Protein AF-A0A3M9XS97-F1 (afdb_monomer_lite)

InterPro domains:
  IPR033805 Immunity protein CdiI-2-like [PF28203] (3-52)
  IPR053759 CDI System Immunity Component [G3DSA:3.30.70.2920] (1-58)

Secondary structure (DSSP, 8-state):
-HHHHHHHHHTT---S-EEE----SSS-GGGTTHHHHHHHHHH-TTT-EEE-TT--B----

Organism: NCBI:txid369798

pLDDT: mean 71.72, std 9.14, range [53.75, 88.38]

Radius of gyration: 11.69 Å; chains: 1; bounding box: 29×19×30 Å

Sequence (61 aa):
MEHEQEHAAEYGITVKSGFLIQWNKEGGAEYIPDIPRIIYEVFGRNKVLVFDLDYELIPPA

Foldseek 3Di:
DVVLQVVVVVVVAREDEEDEDDDDDPDPVVCVVVVVQVCCVVQPQRYYWYAYPVRDTDHHD

Structure (mmCIF, N/CA/C/O backbone):
data_AF-A0A3M9XS97-F1
#
_entry.id   AF-A0A3M9XS97-F1
#
loop_
_atom_site.group_PDB
_atom_site.id
_atom_site.type_symbol
_atom_site.label_atom_id
_atom_site.label_alt_id
_atom_site.label_comp_id
_atom_site.label_asym_id
_atom_site.label_entity_id
_atom_site.label_seq_id
_atom_site.pdbx_PDB_ins_code
_atom_site.Cartn_x
_atom_site.Cartn_y
_atom_site.Cartn_z
_atom_site.occupancy
_atom_site.B_iso_or_equiv
_atom_site.auth_seq_id
_atom_site.auth_comp_id
_atom_site.auth_asym_id
_atom_site.auth_atom_id
_atom_site.pdbx_PDB_model_num
ATOM 1 N N . MET A 1 1 ? 3.785 3.873 13.135 1.00 55.94 1 MET A N 1
ATOM 2 C CA . MET A 1 1 ? 2.662 3.028 13.608 1.00 55.94 1 MET A CA 1
ATOM 3 C C . MET A 1 1 ? 1.455 3.817 14.115 1.00 55.94 1 MET A C 1
ATOM 5 O O . MET A 1 1 ? 0.451 3.752 13.427 1.00 55.94 1 MET A O 1
ATOM 9 N N . GLU A 1 2 ? 1.479 4.566 15.231 1.00 56.41 2 GLU A N 1
ATOM 10 C CA . GLU A 1 2 ? 0.280 5.349 15.646 1.00 56.41 2 GLU A CA 1
ATOM 11 C C . GLU A 1 2 ? -0.095 6.433 14.618 1.00 56.41 2 GLU A C 1
ATOM 13 O O . GLU A 1 2 ? -1.222 6.455 14.135 1.00 56.41 2 GLU A O 1
ATOM 18 N N . HIS A 1 3 ? 0.885 7.222 14.165 1.00 60.19 3 HIS A N 1
ATOM 19 C CA . HIS A 1 3 ? 0.689 8.233 13.115 1.00 60.19 3 HIS A CA 1
ATOM 20 C C . HIS A 1 3 ? 0.170 7.663 11.779 1.00 60.19 3 HIS A C 1
ATOM 22 O O . HIS A 1 3 ? -0.568 8.329 11.062 1.00 60.19 3 HIS A O 1
ATOM 28 N N . GLU A 1 4 ? 0.533 6.423 11.442 1.00 58.69 4 GLU A N 1
ATOM 29 C CA . GLU A 1 4 ? 0.111 5.755 10.199 1.00 58.69 4 GLU A CA 1
ATOM 30 C C . GLU A 1 4 ? -1.331 5.236 10.295 1.00 58.69 4 GLU A C 1
ATOM 32 O O . GLU A 1 4 ? -2.060 5.233 9.306 1.00 58.69 4 GLU A O 1
ATOM 37 N N . GLN A 1 5 ? -1.756 4.808 11.489 1.00 58.72 5 GLN A N 1
ATOM 38 C CA . GLN A 1 5 ? -3.133 4.384 11.749 1.00 58.72 5 GLN A CA 1
ATOM 39 C C . GLN A 1 5 ? -4.101 5.570 11.745 1.00 58.72 5 GLN A C 1
ATOM 41 O O . GLN A 1 5 ? -5.207 5.440 11.223 1.00 58.72 5 GLN A O 1
ATOM 46 N N . GLU A 1 6 ? -3.685 6.718 12.285 1.00 61.72 6 GLU A N 1
ATOM 47 C CA . GLU A 1 6 ? -4.477 7.952 12.244 1.00 61.72 6 GLU A CA 1
ATOM 48 C C . GLU A 1 6 ? -4.674 8.444 10.805 1.00 61.72 6 GLU A C 1
ATOM 50 O O . GLU A 1 6 ? -5.805 8.710 10.407 1.00 61.72 6 GLU A O 1
ATOM 55 N N . HIS A 1 7 ? -3.615 8.447 9.988 1.00 64.00 7 HIS A N 1
ATOM 56 C CA . HIS A 1 7 ? -3.700 8.849 8.580 1.00 64.00 7 HIS A CA 1
ATOM 57 C C . HIS A 1 7 ? -4.546 7.872 7.740 1.00 64.00 7 HIS A C 1
ATOM 59 O O . HIS A 1 7 ? -5.311 8.278 6.873 1.00 64.00 7 HIS A O 1
ATOM 65 N N . ALA A 1 8 ? -4.479 6.566 8.019 1.00 60.53 8 ALA A N 1
ATOM 66 C CA . ALA A 1 8 ? -5.327 5.565 7.369 1.00 60.53 8 ALA A CA 1
ATOM 67 C C . ALA A 1 8 ? -6.818 5.686 7.733 1.00 60.53 8 ALA A C 1
ATOM 69 O O . ALA A 1 8 ? -7.690 5.395 6.905 1.00 60.53 8 ALA A O 1
ATOM 70 N N . ALA A 1 9 ? -7.122 6.131 8.957 1.00 65.31 9 ALA A N 1
ATOM 71 C CA . ALA A 1 9 ? -8.491 6.370 9.394 1.00 65.31 9 ALA A CA 1
ATOM 72 C C . ALA A 1 9 ? -9.166 7.495 8.589 1.00 65.31 9 ALA A C 1
ATOM 74 O O . ALA A 1 9 ? -10.375 7.421 8.365 1.00 65.31 9 ALA A O 1
ATOM 75 N N . GLU A 1 10 ? -8.401 8.468 8.076 1.00 68.50 10 GLU A N 1
ATOM 76 C CA . GLU A 1 10 ? -8.899 9.521 7.171 1.00 68.50 10 GLU A CA 1
ATOM 77 C C . GLU A 1 10 ? -9.468 8.946 5.862 1.00 68.50 10 GLU A C 1
ATOM 79 O O . GLU A 1 10 ? -10.411 9.496 5.294 1.00 68.50 10 GLU A O 1
ATOM 84 N N . TYR A 1 11 ? -8.978 7.778 5.434 1.00 63.28 11 TYR A N 1
ATOM 85 C CA . TYR A 1 11 ? -9.473 7.037 4.269 1.00 63.28 11 TYR A CA 1
ATOM 86 C C . TYR A 1 11 ? -10.525 5.970 4.631 1.00 63.28 11 TYR A C 1
ATOM 88 O O . TYR A 1 11 ? -10.900 5.149 3.793 1.00 63.28 11 TYR A O 1
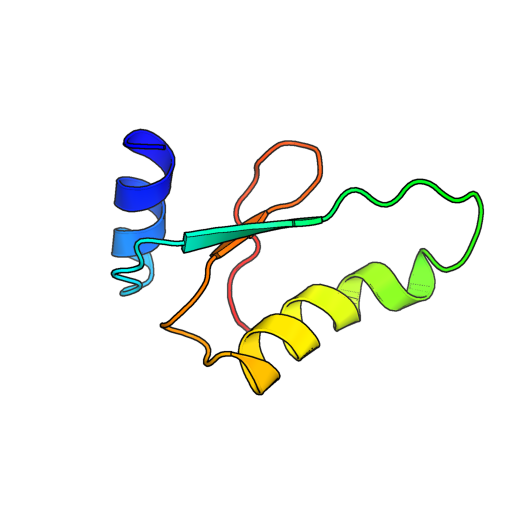ATOM 96 N N . GLY A 1 12 ? -11.010 5.948 5.879 1.00 63.03 12 GLY A N 1
ATOM 97 C CA . GLY A 1 12 ? -11.983 4.964 6.367 1.00 63.03 12 GLY A CA 1
ATOM 98 C C . GLY A 1 12 ? -11.398 3.568 6.615 1.00 63.03 12 GLY A C 1
ATOM 99 O O . GLY A 1 12 ? -12.145 2.592 6.734 1.00 63.03 12 GLY A O 1
ATOM 100 N N . ILE A 1 13 ? -10.070 3.450 6.693 1.00 64.56 13 ILE A N 1
ATOM 101 C CA . ILE A 1 13 ? -9.367 2.175 6.831 1.00 64.56 13 ILE A CA 1
ATOM 102 C C . ILE A 1 13 ? -8.955 1.983 8.298 1.00 64.56 13 ILE A C 1
ATOM 104 O O . ILE A 1 13 ? -8.071 2.656 8.814 1.00 64.56 13 ILE A O 1
ATOM 108 N N . THR A 1 14 ? -9.587 1.029 8.987 1.00 64.44 14 THR A N 1
ATOM 109 C CA . THR A 1 14 ? -9.296 0.672 10.392 1.00 64.44 14 THR A CA 1
ATOM 110 C C . THR A 1 14 ? -8.541 -0.654 10.463 1.00 64.44 14 THR A C 1
ATOM 112 O O . THR A 1 14 ? -9.104 -1.706 10.773 1.00 64.44 14 THR A O 1
ATOM 115 N N . VAL A 1 15 ? -7.252 -0.635 10.126 1.00 62.03 15 VAL A N 1
ATOM 116 C CA . VAL A 1 15 ? -6.450 -1.862 9.966 1.00 62.03 15 VAL A CA 1
ATOM 117 C C . VAL A 1 15 ? -5.277 -1.932 10.927 1.00 62.03 15 VAL A C 1
ATOM 119 O O . VAL A 1 15 ? -4.667 -0.930 11.281 1.00 62.03 15 VAL A O 1
ATOM 122 N N . LYS A 1 16 ? -4.974 -3.160 11.360 1.00 66.75 16 LYS A N 1
ATOM 123 C CA . LYS A 1 16 ? -3.925 -3.474 12.345 1.00 66.75 16 LYS A CA 1
ATOM 124 C C . LYS A 1 16 ? -2.645 -4.035 11.712 1.00 66.75 16 LYS A C 1
ATOM 126 O O . LYS A 1 16 ? -1.742 -4.444 12.433 1.00 66.75 16 LYS A O 1
ATOM 131 N N . SER A 1 17 ? -2.586 -4.102 10.384 1.00 65.69 17 SER A N 1
ATOM 132 C CA . SER A 1 17 ? -1.491 -4.707 9.624 1.00 65.69 17 SER A CA 1
ATOM 133 C C . SER A 1 17 ? -1.278 -3.967 8.306 1.00 65.69 17 SER A C 1
ATOM 135 O O . SER A 1 17 ? -2.250 -3.612 7.637 1.00 65.69 17 SER A O 1
ATOM 137 N N . GLY A 1 18 ? -0.018 -3.772 7.922 1.00 68.75 18 GLY A N 1
ATOM 138 C CA . GLY A 1 18 ? 0.373 -3.130 6.669 1.00 68.75 18 GLY A CA 1
ATOM 139 C C . GLY A 1 18 ? 1.549 -3.847 6.016 1.00 68.75 18 GLY A C 1
ATOM 140 O O . GLY A 1 18 ? 2.277 -4.594 6.673 1.00 68.75 18 GLY A O 1
ATOM 141 N N . PHE A 1 19 ? 1.706 -3.624 4.718 1.00 71.12 19 PHE A N 1
ATOM 142 C CA . PHE A 1 19 ? 2.835 -4.098 3.932 1.00 71.12 19 PHE A CA 1
ATOM 143 C C . PHE A 1 19 ? 3.707 -2.904 3.548 1.00 71.12 19 PHE A C 1
ATOM 145 O O . PHE A 1 19 ? 3.223 -1.949 2.942 1.00 71.12 19 PHE A O 1
ATOM 152 N N . LEU A 1 20 ? 4.996 -2.979 3.879 1.00 71.50 20 LEU A N 1
ATOM 153 C CA . LEU A 1 20 ? 6.012 -2.104 3.305 1.00 71.50 20 LEU A CA 1
ATOM 154 C C . LEU A 1 20 ? 6.562 -2.783 2.054 1.00 71.50 20 LEU A C 1
ATOM 156 O O . LEU A 1 20 ? 7.054 -3.913 2.132 1.00 71.50 20 LEU A O 1
ATOM 160 N N . ILE A 1 21 ? 6.477 -2.117 0.907 1.00 69.75 21 ILE A N 1
ATOM 161 C CA . ILE A 1 21 ? 6.968 -2.678 -0.351 1.00 69.75 21 ILE A CA 1
ATOM 162 C C . ILE A 1 21 ? 8.332 -2.081 -0.648 1.00 69.75 21 ILE A C 1
ATOM 164 O O . ILE A 1 21 ? 8.448 -0.966 -1.146 1.00 69.75 21 ILE A O 1
A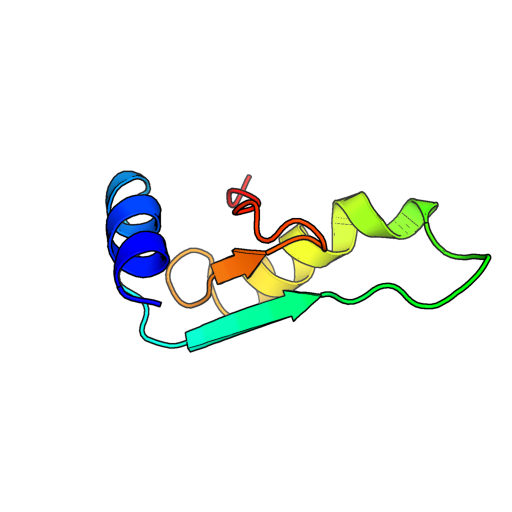TOM 168 N N . GLN A 1 22 ? 9.379 -2.857 -0.371 1.00 67.88 22 GLN A N 1
ATOM 169 C CA . GLN A 1 22 ? 10.737 -2.467 -0.717 1.00 67.88 22 GLN A CA 1
ATOM 170 C C . GLN A 1 22 ? 11.128 -3.028 -2.088 1.00 67.88 22 GLN A C 1
ATOM 172 O O . GLN A 1 22 ? 11.407 -4.222 -2.222 1.00 67.88 22 GLN A O 1
ATOM 177 N N . TRP A 1 23 ? 11.165 -2.176 -3.117 1.00 68.81 23 TRP A N 1
ATOM 178 C CA . TRP A 1 23 ? 11.627 -2.587 -4.445 1.00 68.81 23 TRP A CA 1
ATOM 179 C C . TRP A 1 23 ?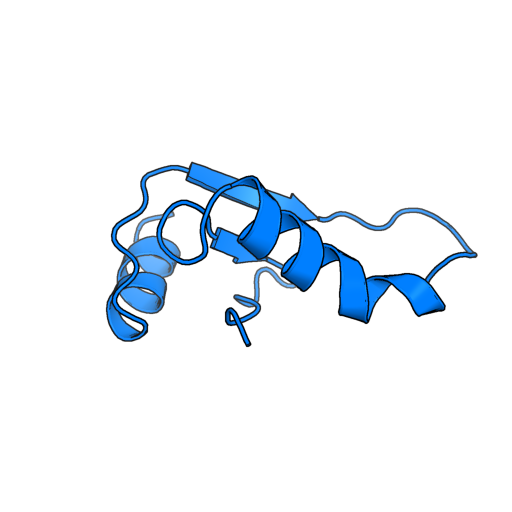 13.152 -2.478 -4.552 1.00 68.81 23 TRP A C 1
ATOM 181 O O . TRP A 1 23 ? 13.721 -1.394 -4.510 1.00 68.81 23 TRP A O 1
ATOM 191 N N . ASN A 1 24 ? 13.824 -3.624 -4.664 1.00 61.81 24 ASN A N 1
ATOM 192 C CA . ASN A 1 24 ? 15.286 -3.737 -4.579 1.00 61.81 24 ASN A CA 1
ATOM 193 C C . ASN A 1 24 ? 16.005 -3.796 -5.945 1.00 61.81 24 ASN A C 1
ATOM 195 O O . ASN A 1 24 ? 17.229 -3.722 -5.973 1.00 61.81 24 ASN A O 1
ATOM 199 N N . LYS A 1 25 ? 15.304 -3.935 -7.080 1.00 53.75 25 LYS A N 1
ATOM 200 C CA . LYS A 1 25 ? 15.955 -4.311 -8.350 1.00 53.75 25 LYS A CA 1
ATOM 201 C C . LYS A 1 25 ? 15.934 -3.227 -9.422 1.00 53.75 25 LYS A C 1
ATOM 203 O O . LYS A 1 25 ? 14.940 -2.535 -9.597 1.00 53.75 25 LYS A O 1
ATOM 208 N N . GLU A 1 26 ? 17.008 -3.211 -10.214 1.00 63.56 26 GLU A N 1
ATOM 209 C CA . GLU A 1 26 ? 17.234 -2.384 -11.415 1.00 63.56 26 GLU A CA 1
ATOM 210 C C . GLU A 1 26 ? 16.211 -2.611 -12.559 1.00 63.56 26 GLU A C 1
ATOM 212 O O . GLU A 1 26 ? 16.317 -1.982 -13.606 1.00 63.56 26 GLU A O 1
ATOM 217 N N . GLY A 1 27 ? 15.203 -3.478 -12.385 1.00 60.94 27 GLY A N 1
ATOM 218 C CA . GLY A 1 27 ? 14.151 -3.743 -13.374 1.00 60.94 27 GLY A CA 1
ATOM 219 C C . GLY A 1 27 ? 12.795 -4.068 -12.740 1.00 60.94 27 GLY A C 1
ATOM 220 O O . GLY A 1 27 ? 12.723 -4.407 -11.555 1.00 60.94 27 GLY A O 1
ATOM 221 N N . GLY A 1 28 ? 11.723 -3.966 -13.534 1.00 62.66 28 GLY A N 1
ATOM 222 C CA . GLY A 1 28 ? 10.340 -4.191 -13.100 1.00 62.66 28 GLY A CA 1
ATOM 223 C C . GLY A 1 28 ? 9.687 -2.984 -12.418 1.00 62.66 28 GLY A C 1
ATOM 224 O O . GLY A 1 28 ? 8.618 -3.123 -11.823 1.00 62.66 28 GLY A O 1
ATOM 225 N N . ALA A 1 29 ? 10.309 -1.804 -12.517 1.00 67.19 29 ALA A N 1
ATOM 226 C CA . ALA A 1 29 ? 9.740 -0.548 -12.036 1.00 67.19 29 ALA A CA 1
ATOM 227 C C . ALA A 1 29 ? 8.407 -0.214 -12.728 1.00 67.19 29 ALA A C 1
ATOM 229 O O . ALA A 1 29 ? 7.532 0.412 -12.139 1.00 67.19 29 ALA A O 1
ATOM 230 N N . GLU A 1 30 ? 8.219 -0.697 -13.955 1.00 72.50 30 GLU A N 1
ATOM 231 C CA . GLU A 1 30 ? 6.983 -0.574 -14.720 1.00 72.50 30 GLU A CA 1
ATOM 232 C C . GLU A 1 30 ? 5.776 -1.265 -14.062 1.00 72.50 30 GLU A C 1
ATOM 234 O O . GLU A 1 30 ? 4.643 -0.877 -14.331 1.00 72.50 30 GLU A O 1
ATOM 239 N N . TYR A 1 31 ? 6.000 -2.235 -13.166 1.00 70.62 31 TYR A N 1
ATOM 240 C CA . TYR A 1 31 ? 4.937 -2.918 -12.420 1.00 70.62 31 TYR A CA 1
ATOM 241 C C . TYR A 1 31 ? 4.644 -2.266 -11.063 1.00 70.62 31 TYR A C 1
ATOM 243 O O . TYR A 1 31 ? 3.647 -2.612 -10.429 1.00 70.62 31 TYR A O 1
ATOM 251 N N . ILE A 1 32 ? 5.479 -1.319 -10.608 1.00 68.69 32 ILE A N 1
ATOM 252 C CA . ILE A 1 32 ? 5.308 -0.624 -9.320 1.00 68.69 32 ILE A CA 1
ATOM 253 C C . ILE A 1 32 ? 3.914 0.003 -9.183 1.00 68.69 32 ILE A C 1
ATOM 255 O O . ILE A 1 32 ? 3.324 -0.166 -8.117 1.00 68.69 32 ILE A O 1
ATOM 259 N N . PRO A 1 33 ? 3.328 0.648 -10.213 1.00 71.44 33 PRO A N 1
ATOM 260 C CA . PRO A 1 33 ? 1.979 1.201 -10.095 1.00 71.44 33 PRO A CA 1
ATOM 261 C C . PRO A 1 33 ? 0.887 0.142 -9.860 1.00 71.44 33 PRO A C 1
ATOM 263 O O . PRO A 1 33 ? -0.123 0.432 -9.223 1.00 71.44 33 PRO A O 1
ATOM 266 N N . ASP A 1 34 ? 1.076 -1.087 -10.351 1.00 81.19 34 ASP A N 1
ATOM 267 C CA . ASP A 1 34 ? 0.070 -2.154 -10.282 1.00 81.19 34 ASP A CA 1
ATOM 268 C C . ASP A 1 34 ? 0.131 -2.974 -8.986 1.00 81.19 34 ASP A C 1
ATOM 270 O O . ASP A 1 34 ? -0.884 -3.520 -8.549 1.00 81.19 34 ASP A O 1
ATOM 274 N N . ILE A 1 35 ? 1.297 -3.073 -8.343 1.00 82.62 35 ILE A N 1
ATOM 275 C CA . ILE A 1 35 ? 1.475 -3.901 -7.140 1.00 82.62 35 ILE A CA 1
ATOM 276 C C . ILE A 1 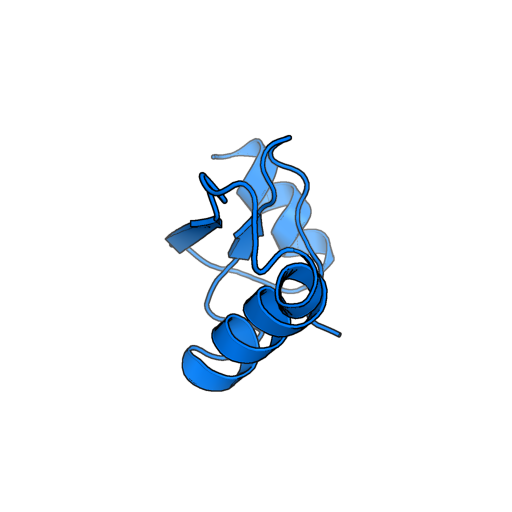35 ? 0.567 -3.453 -5.977 1.00 82.62 35 ILE A C 1
ATOM 278 O O . ILE A 1 35 ? -0.089 -4.323 -5.391 1.00 82.62 35 ILE A O 1
ATOM 282 N N . PRO A 1 36 ? 0.457 -2.150 -5.638 1.00 82.12 36 PRO A N 1
ATOM 283 C CA . PRO A 1 36 ? -0.471 -1.692 -4.607 1.00 82.12 36 PRO A CA 1
ATOM 284 C C . PRO A 1 36 ? -1.910 -2.106 -4.914 1.00 82.12 36 PRO A C 1
ATOM 286 O O . PRO A 1 36 ? -2.598 -2.642 -4.044 1.00 82.12 36 PRO A O 1
ATOM 289 N N . ARG A 1 37 ? -2.343 -1.954 -6.174 1.00 84.62 37 ARG A N 1
ATOM 290 C CA . ARG A 1 37 ? -3.677 -2.369 -6.626 1.00 84.62 37 ARG A CA 1
ATOM 291 C C . ARG A 1 37 ? -3.909 -3.863 -6.397 1.00 84.62 37 ARG A C 1
A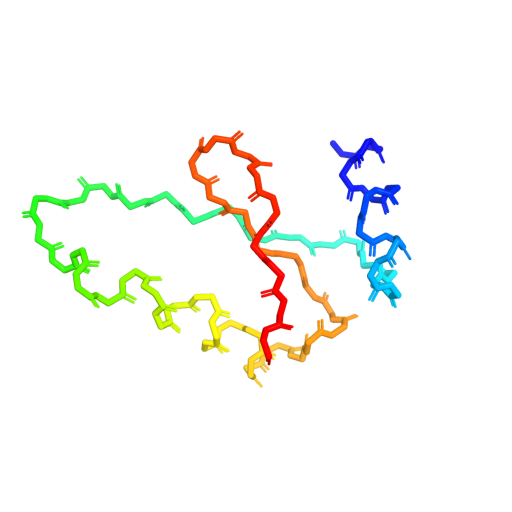TOM 293 O O . ARG A 1 37 ? -4.931 -4.226 -5.822 1.00 84.62 37 ARG A O 1
ATOM 300 N N . ILE A 1 38 ? -2.955 -4.717 -6.772 1.00 86.88 38 ILE A N 1
ATOM 301 C CA . ILE A 1 38 ? -3.046 -6.173 -6.571 1.00 86.88 38 ILE A CA 1
ATOM 302 C C . ILE A 1 38 ? -3.168 -6.518 -5.081 1.00 86.88 38 ILE A C 1
ATOM 304 O O . ILE A 1 38 ? -3.997 -7.344 -4.704 1.00 86.88 38 ILE A O 1
ATOM 308 N N . ILE A 1 39 ? -2.382 -5.879 -4.211 1.00 86.31 39 ILE A N 1
ATOM 309 C CA . ILE A 1 39 ? -2.443 -6.120 -2.761 1.00 86.31 39 ILE A CA 1
ATOM 310 C C . ILE A 1 39 ? -3.820 -5.740 -2.210 1.00 86.31 39 ILE A C 1
ATOM 312 O O . ILE A 1 39 ? -4.428 -6.518 -1.471 1.00 86.31 39 ILE A O 1
ATOM 316 N N . TYR A 1 40 ? -4.358 -4.592 -2.613 1.00 85.81 40 TYR A N 1
ATOM 317 C CA . TYR A 1 40 ? -5.699 -4.181 -2.210 1.00 85.81 40 TYR A CA 1
ATOM 318 C C . TYR A 1 40 ? -6.805 -5.101 -2.742 1.00 85.81 40 TYR A C 1
ATOM 320 O O . TYR A 1 40 ? -7.767 -5.370 -2.020 1.00 85.81 40 TYR A O 1
ATOM 328 N N . GLU A 1 41 ? -6.687 -5.601 -3.974 1.00 87.38 41 GLU A N 1
ATOM 329 C CA . GLU A 1 41 ? -7.635 -6.556 -4.563 1.00 87.38 41 GLU A CA 1
ATOM 330 C C . GLU A 1 41 ? -7.620 -7.906 -3.834 1.00 87.38 41 GLU A C 1
ATOM 332 O O . GLU A 1 41 ? -8.680 -8.460 -3.544 1.00 87.38 41 GLU A O 1
ATOM 337 N N . VAL A 1 42 ? -6.435 -8.420 -3.494 1.00 88.38 42 VAL A N 1
ATOM 338 C CA . VAL A 1 42 ? -6.271 -9.740 -2.866 1.00 88.38 42 VAL A CA 1
ATOM 339 C C . VAL A 1 42 ? -6.675 -9.729 -1.395 1.00 88.38 42 VAL A C 1
ATOM 341 O O . VAL A 1 42 ? -7.388 -10.624 -0.941 1.00 88.38 42 VAL A O 1
ATOM 344 N N . PHE A 1 43 ? -6.218 -8.738 -0.630 1.00 83.62 43 PHE A N 1
ATOM 345 C CA . PHE A 1 43 ? -6.445 -8.700 0.817 1.00 83.62 43 PHE A CA 1
ATOM 346 C C . PHE A 1 43 ? -7.717 -7.943 1.208 1.00 83.62 43 PHE A C 1
ATOM 348 O O . PHE A 1 43 ? -8.216 -8.119 2.319 1.00 83.62 43 PHE A O 1
ATOM 355 N N . GLY A 1 44 ? -8.267 -7.140 0.298 1.00 81.19 44 GLY A N 1
ATOM 356 C CA . GLY A 1 44 ? -9.394 -6.254 0.544 1.00 81.19 44 GLY A CA 1
ATOM 357 C C . GLY A 1 44 ? -8.933 -4.829 0.851 1.00 81.19 44 GLY A C 1
ATOM 358 O O . GLY A 1 44 ? -8.113 -4.587 1.737 1.00 81.19 44 GLY A O 1
ATOM 359 N N . ARG A 1 45 ? -9.531 -3.865 0.142 1.00 79.81 45 ARG A N 1
ATOM 360 C CA . ARG A 1 45 ? -9.190 -2.428 0.168 1.00 79.81 45 ARG A CA 1
ATOM 361 C C . ARG A 1 45 ? -9.195 -1.791 1.563 1.00 79.81 45 ARG A C 1
ATOM 363 O O . ARG A 1 45 ? -8.510 -0.807 1.788 1.00 79.81 45 ARG A O 1
ATOM 370 N N . ASN A 1 46 ? -9.962 -2.353 2.495 1.00 76.31 46 ASN A N 1
ATOM 371 C CA . ASN A 1 46 ? -10.112 -1.864 3.865 1.00 76.31 46 ASN A CA 1
ATOM 372 C C . ASN A 1 46 ? -9.440 -2.767 4.914 1.00 76.31 46 ASN A C 1
ATOM 374 O O . ASN A 1 46 ? -9.775 -2.676 6.094 1.00 76.31 46 ASN A O 1
ATOM 378 N N . LYS A 1 47 ? -8.566 -3.691 4.493 1.00 77.81 47 LYS A N 1
ATOM 379 C CA . LYS A 1 47 ? -7.944 -4.704 5.365 1.00 77.81 47 LYS A CA 1
ATOM 380 C C . LYS A 1 47 ? -6.445 -4.514 5.568 1.00 77.81 47 LYS A C 1
ATOM 382 O O . LYS A 1 47 ? -5.915 -5.016 6.557 1.00 77.81 47 LYS A O 1
ATOM 387 N N . VAL A 1 48 ? -5.781 -3.790 4.673 1.00 79.94 48 VAL A N 1
ATOM 388 C CA . VAL A 1 48 ? -4.328 -3.599 4.681 1.00 79.94 48 VAL A CA 1
ATOM 389 C C . VAL A 1 48 ? -3.975 -2.166 4.302 1.00 79.94 48 VAL A C 1
ATOM 391 O O . VAL A 1 48 ? -4.753 -1.502 3.625 1.00 79.94 48 VAL A O 1
ATOM 394 N N . LEU A 1 49 ? -2.803 -1.702 4.732 1.00 81.81 49 LEU A N 1
ATOM 395 C CA . LEU A 1 49 ? -2.167 -0.482 4.222 1.00 81.81 49 LEU A CA 1
ATOM 396 C C . L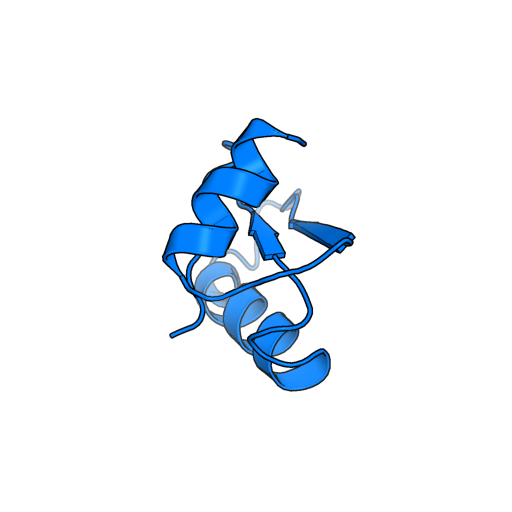EU A 1 49 ? -0.974 -0.866 3.361 1.00 81.81 49 LEU A C 1
ATOM 398 O O . LEU A 1 49 ? -0.288 -1.846 3.668 1.00 81.81 49 LEU A O 1
ATOM 402 N N . VAL A 1 50 ? -0.735 -0.089 2.312 1.00 81.31 50 VAL A N 1
ATOM 403 C CA . VAL A 1 50 ? 0.419 -0.236 1.434 1.00 81.31 50 VAL A CA 1
ATOM 404 C C . VAL A 1 50 ? 1.213 1.058 1.480 1.00 81.31 50 VAL A C 1
ATOM 406 O O . VAL A 1 50 ? 0.659 2.128 1.246 1.00 81.31 50 VAL A O 1
ATOM 409 N N . PHE A 1 51 ? 2.500 0.940 1.783 1.00 79.12 51 PHE A N 1
ATOM 410 C CA . PHE A 1 51 ? 3.416 2.072 1.865 1.00 79.12 51 PHE A CA 1
ATOM 411 C C . PHE A 1 51 ? 4.526 1.941 0.830 1.00 79.12 51 PHE A C 1
ATOM 413 O O . PHE A 1 51 ? 4.967 0.822 0.524 1.00 79.12 51 PHE A O 1
ATOM 420 N N . ASP A 1 52 ? 4.976 3.082 0.318 1.00 76.81 52 ASP A N 1
ATOM 421 C CA . ASP A 1 52 ? 6.186 3.165 -0.489 1.00 76.81 52 ASP A CA 1
ATOM 422 C C . ASP A 1 52 ? 7.463 3.198 0.376 1.00 76.81 52 ASP A C 1
ATOM 424 O O . ASP A 1 52 ? 7.438 2.969 1.588 1.00 76.81 52 ASP A O 1
ATOM 428 N N . LEU A 1 53 ? 8.606 3.434 -0.272 1.00 73.75 53 LEU A N 1
ATOM 429 C CA . LEU A 1 53 ? 9.919 3.466 0.374 1.00 73.75 53 LEU A CA 1
ATOM 430 C C . LEU A 1 53 ? 10.114 4.657 1.321 1.00 73.75 53 LEU A C 1
ATOM 432 O O . LEU A 1 53 ? 10.940 4.562 2.230 1.00 73.75 53 LEU A O 1
ATOM 436 N N . ASP A 1 54 ? 9.362 5.735 1.115 1.00 78.88 54 ASP A N 1
ATOM 437 C CA . ASP A 1 54 ? 9.393 6.953 1.922 1.00 78.88 54 ASP A CA 1
ATOM 438 C C . ASP A 1 54 ? 8.353 6.908 3.056 1.00 78.88 54 ASP A C 1
ATOM 440 O O . ASP A 1 54 ? 8.190 7.874 3.802 1.00 78.88 54 ASP A O 1
ATOM 444 N N . TYR A 1 55 ? 7.710 5.747 3.249 1.00 70.19 55 TYR A N 1
ATOM 445 C CA . TYR A 1 55 ? 6.619 5.516 4.197 1.00 70.19 55 TYR A CA 1
ATOM 446 C C . TYR A 1 55 ? 5.368 6.352 3.891 1.00 70.19 55 TYR A C 1
ATOM 448 O O . TYR A 1 55 ? 4.506 6.517 4.759 1.00 70.19 55 TYR A O 1
ATOM 456 N N . GLU A 1 56 ? 5.223 6.837 2.657 1.00 79.88 56 GLU A N 1
ATOM 457 C CA . GLU A 1 56 ? 3.994 7.480 2.219 1.00 79.88 56 GLU A CA 1
ATOM 458 C C . GLU A 1 56 ? 2.926 6.416 1.936 1.00 79.88 56 GLU A C 1
ATOM 460 O O . GLU A 1 56 ? 3.174 5.366 1.332 1.00 79.88 56 GLU A O 1
ATOM 465 N N . LEU A 1 57 ? 1.711 6.667 2.432 1.00 78.62 57 LEU A N 1
ATOM 466 C CA . LEU A 1 57 ? 0.573 5.778 2.226 1.00 78.62 57 LEU A CA 1
ATOM 467 C C . LEU A 1 57 ? 0.113 5.872 0.768 1.00 78.62 57 LEU A C 1
ATOM 469 O O . LEU A 1 57 ? -0.306 6.935 0.314 1.00 78.62 57 LEU A O 1
ATOM 473 N N . ILE A 1 58 ? 0.097 4.743 0.060 1.00 81.44 58 ILE A N 1
ATOM 474 C CA . ILE A 1 58 ? -0.471 4.661 -1.287 1.00 81.44 58 ILE A CA 1
ATOM 475 C C . ILE A 1 58 ? -1.975 4.396 -1.150 1.00 81.44 58 ILE A C 1
ATOM 477 O O . ILE A 1 58 ? -2.347 3.333 -0.660 1.00 81.44 58 ILE A O 1
ATOM 481 N N . PRO A 1 59 ? -2.873 5.302 -1.567 1.00 77.06 59 PRO A N 1
ATOM 482 C CA . PRO A 1 59 ? -4.305 5.099 -1.389 1.00 77.06 59 PRO A CA 1
ATOM 483 C C . PRO A 1 59 ? -4.848 3.978 -2.297 1.00 77.06 59 PRO A C 1
ATOM 485 O O . PRO A 1 59 ? -4.385 3.806 -3.429 1.00 77.06 59 PRO A O 1
ATOM 488 N N . PRO A 1 60 ? -5.874 3.231 -1.850 1.00 71.69 60 PRO A N 1
ATOM 489 C CA . PRO A 1 60 ? -6.581 2.293 -2.712 1.00 71.69 60 PRO A CA 1
ATOM 490 C C . PRO A 1 60 ? -7.406 3.056 -3.764 1.00 71.69 60 PRO A C 1
ATOM 492 O O . PRO A 1 60 ? -8.371 3.734 -3.414 1.00 71.69 60 PRO A O 1
ATOM 495 N N . ALA A 1 61 ? -7.031 2.934 -5.042 1.00 69.56 61 ALA A N 1
ATOM 496 C CA . ALA A 1 61 ? -7.768 3.491 -6.186 1.00 69.56 61 ALA A CA 1
ATOM 497 C C . ALA A 1 61 ? -9.103 2.772 -6.472 1.00 69.56 61 ALA A C 1
ATOM 499 O O . ALA A 1 61 ? -9.221 1.535 -6.273 1.00 69.56 61 ALA A O 1
#